Protein AF-A0A2T0HI46-F1 (afdb_monomer_lite)

Structure (mmCIF, N/CA/C/O backbone):
data_AF-A0A2T0HI46-F1
#
_entry.id   AF-A0A2T0HI46-F1
#
loop_
_atom_site.group_PDB
_atom_site.id
_atom_site.type_symbol
_atom_site.label_atom_id
_atom_site.label_alt_id
_atom_site.label_comp_id
_atom_site.label_asym_id
_atom_site.label_entity_id
_atom_site.label_seq_id
_atom_site.pdbx_PDB_ins_code
_atom_site.Cartn_x
_atom_site.Cartn_y
_atom_site.Cartn_z
_atom_site.occupancy
_atom_site.B_iso_or_equiv
_atom_site.auth_seq_id
_atom_site.auth_comp_id
_atom_site.auth_asym_id
_atom_site.auth_atom_id
_atom_site.pdbx_PDB_model_num
ATOM 1 N N . VAL A 1 1 ? -11.010 -0.337 9.261 1.00 92.00 1 VAL A N 1
ATOM 2 C CA . VAL A 1 1 ? -9.611 -0.063 9.658 1.00 92.00 1 VAL A CA 1
ATOM 3 C C . VAL A 1 1 ? -8.992 0.830 8.602 1.00 92.00 1 VAL A C 1
ATOM 5 O O . VAL A 1 1 ? -9.264 0.636 7.423 1.00 92.00 1 VAL A O 1
ATOM 8 N N . PHE A 1 2 ? -8.226 1.822 9.023 1.00 97.88 2 PHE A N 1
ATOM 9 C CA . PHE A 1 2 ? -7.453 2.701 8.161 1.00 97.88 2 PHE A CA 1
ATOM 10 C C . PHE A 1 2 ? -6.021 2.189 8.077 1.00 97.88 2 PHE A C 1
ATOM 12 O O . PHE A 1 2 ? -5.500 1.643 9.053 1.00 97.88 2 PHE A O 1
ATOM 19 N N . VAL A 1 3 ? -5.398 2.379 6.918 1.00 98.12 3 VAL A N 1
ATOM 20 C CA . VAL A 1 3 ? -4.012 1.999 6.652 1.00 98.12 3 VAL A CA 1
ATOM 21 C C . VAL A 1 3 ? -3.309 3.171 5.983 1.00 98.12 3 VAL A C 1
ATOM 23 O O . VAL A 1 3 ? -3.847 3.770 5.056 1.00 98.12 3 VAL A O 1
ATOM 26 N N . ALA A 1 4 ? -2.101 3.468 6.445 1.00 97.56 4 ALA A N 1
ATOM 27 C CA . ALA A 1 4 ? -1.177 4.397 5.811 1.00 97.56 4 ALA A CA 1
ATOM 28 C C . ALA A 1 4 ? 0.176 3.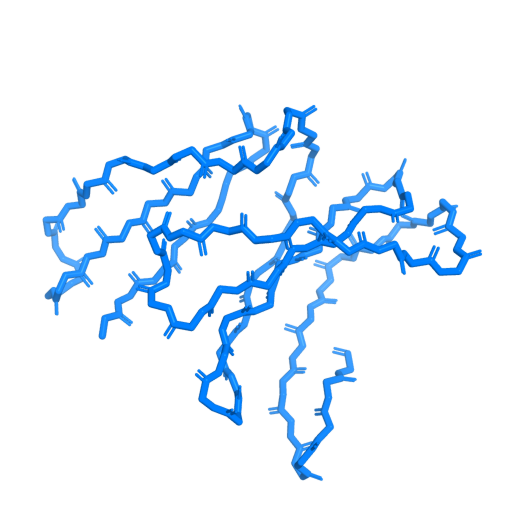706 5.606 1.00 97.56 4 ALA A C 1
ATOM 30 O O . ALA A 1 4 ? 0.531 2.801 6.361 1.00 97.56 4 ALA A O 1
ATOM 31 N N . VAL A 1 5 ? 0.932 4.141 4.603 1.00 96.88 5 VAL A N 1
ATOM 32 C CA . VAL A 1 5 ? 2.308 3.693 4.345 1.00 96.88 5 VAL A CA 1
ATOM 33 C C . VAL A 1 5 ? 3.231 4.904 4.261 1.00 96.88 5 VAL A C 1
ATOM 35 O O . VAL A 1 5 ? 2.778 6.007 3.954 1.00 96.88 5 VAL A O 1
ATOM 38 N N . SER A 1 6 ? 4.515 4.712 4.549 1.00 92.19 6 SER A N 1
ATOM 39 C CA . SER A 1 6 ? 5.536 5.756 4.481 1.00 92.19 6 SER A CA 1
ATOM 40 C C . SER A 1 6 ? 6.715 5.352 3.598 1.00 92.19 6 SER A C 1
ATOM 42 O O . SER A 1 6 ? 7.045 4.174 3.443 1.00 92.19 6 SER A O 1
ATOM 44 N N . PHE A 1 7 ? 7.443 6.361 3.121 1.00 88.00 7 PHE A N 1
ATOM 45 C CA . PHE A 1 7 ? 8.706 6.198 2.396 1.00 88.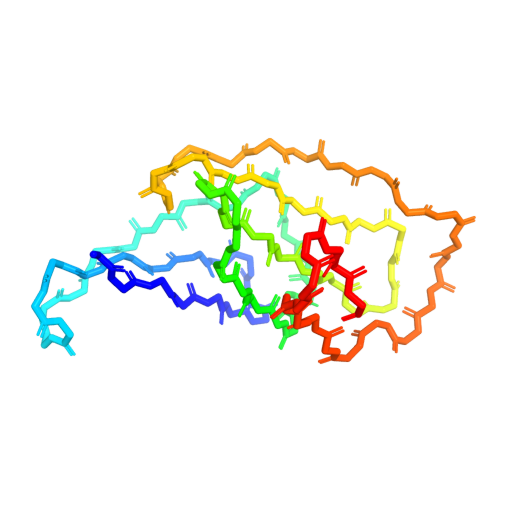00 7 PHE A CA 1
ATOM 46 C C . PHE A 1 7 ? 9.800 5.480 3.205 1.00 88.00 7 PHE A C 1
ATOM 48 O O . PHE A 1 7 ? 10.778 5.017 2.634 1.00 88.00 7 PHE A O 1
AT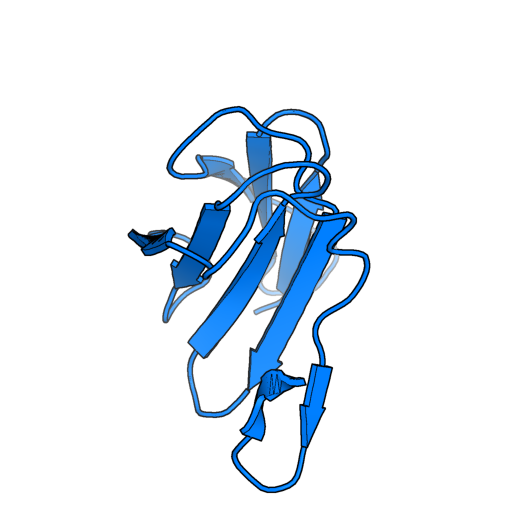OM 55 N N . SER A 1 8 ? 9.655 5.381 4.530 1.00 81.62 8 SER A N 1
ATOM 56 C CA . SER A 1 8 ? 10.658 4.800 5.428 1.00 81.62 8 SER A CA 1
ATOM 57 C C . SER A 1 8 ? 10.462 3.304 5.699 1.00 81.62 8 SER A C 1
ATOM 59 O O . SER A 1 8 ? 11.071 2.781 6.628 1.00 81.62 8 SER A O 1
ATOM 61 N N . GLY A 1 9 ? 9.604 2.607 4.941 1.00 82.31 9 GLY A N 1
ATOM 62 C CA . GLY A 1 9 ? 9.355 1.174 5.155 1.00 82.31 9 GLY A CA 1
ATOM 63 C C . GLY A 1 9 ? 8.361 0.859 6.278 1.00 82.31 9 GLY A C 1
ATOM 64 O O . GLY A 1 9 ? 8.305 -0.276 6.749 1.00 82.31 9 GLY A O 1
ATOM 65 N N . THR A 1 10 ? 7.570 1.836 6.723 1.00 90.88 10 THR A N 1
ATOM 66 C CA . THR A 1 10 ? 6.591 1.652 7.803 1.00 90.88 10 THR A CA 1
ATOM 67 C C . THR A 1 10 ? 5.171 1.704 7.246 1.00 90.88 10 THR A C 1
ATOM 69 O O . THR A 1 10 ? 4.843 2.562 6.427 1.00 90.88 10 THR A O 1
ATOM 72 N N . ALA A 1 11 ? 4.312 0.800 7.711 1.00 95.75 11 ALA A N 1
ATOM 73 C CA . ALA A 1 11 ? 2.866 0.941 7.596 1.00 95.75 11 ALA A CA 1
ATOM 74 C C . ALA A 1 11 ? 2.291 1.354 8.955 1.00 95.75 11 ALA A C 1
ATOM 76 O O . ALA A 1 11 ? 2.884 1.084 9.994 1.00 95.75 11 ALA A O 1
ATOM 77 N N . SER A 1 12 ? 1.120 1.972 8.975 1.00 97.44 12 SER A N 1
ATOM 78 C CA . SER A 1 12 ? 0.399 2.282 10.208 1.00 97.44 12 SER A CA 1
ATOM 79 C C . SER A 1 12 ? -1.061 1.896 10.048 1.00 97.44 12 SER A C 1
ATOM 81 O O . SER A 1 12 ? -1.665 2.177 9.016 1.00 97.44 12 SER A O 1
ATOM 83 N N . THR A 1 13 ? -1.633 1.270 11.074 1.00 98.06 13 THR A N 1
ATOM 84 C CA . THR A 1 13 ? -3.058 0.911 11.119 1.00 98.06 13 THR A CA 1
ATOM 85 C C . THR A 1 13 ? -3.778 1.718 12.180 1.00 98.06 13 THR A C 1
ATOM 87 O O . THR A 1 13 ? -3.225 1.913 13.266 1.00 98.06 13 THR A O 1
ATOM 90 N N . SER A 1 14 ? -5.025 2.094 11.917 1.00 98.25 14 SER A N 1
ATOM 91 C CA . SER A 1 14 ? -5.892 2.728 12.907 1.00 98.25 14 SER A CA 1
ATOM 92 C C . SER A 1 14 ? -7.318 2.170 12.841 1.00 98.25 14 SER A C 1
ATOM 94 O O . SER A 1 14 ? -7.867 2.025 11.746 1.00 98.25 14 SER A O 1
ATOM 96 N N . PRO A 1 15 ? -7.951 1.830 13.976 1.00 97.25 15 PRO A N 1
ATOM 97 C CA . PRO A 1 15 ? -9.355 1.432 13.983 1.00 97.25 15 PRO A CA 1
ATOM 98 C C . PRO A 1 15 ? -10.304 2.623 13.769 1.00 97.25 15 PRO A C 1
ATOM 100 O O . PRO A 1 15 ? -11.383 2.424 13.217 1.00 97.25 15 PRO A O 1
ATOM 103 N N . ASP A 1 16 ? -9.896 3.832 14.164 1.00 97.12 16 ASP A N 1
ATOM 104 C CA . ASP A 1 16 ? -10.746 5.027 14.288 1.00 97.12 16 ASP A CA 1
ATOM 105 C C . ASP A 1 16 ? -10.284 6.229 13.439 1.00 97.12 16 ASP A C 1
ATOM 107 O O . ASP A 1 16 ? -11.000 7.219 13.332 1.00 97.12 16 ASP A O 1
ATOM 111 N N . GLY A 1 17 ? -9.107 6.153 12.817 1.00 96.88 17 GLY A N 1
ATOM 112 C CA . GLY A 1 17 ? -8.486 7.238 12.051 1.00 96.88 17 GLY A CA 1
ATOM 113 C C . GLY A 1 17 ? -7.756 8.276 12.913 1.00 96.88 17 GLY A C 1
ATOM 114 O O . GLY A 1 17 ? -7.169 9.208 12.365 1.00 96.88 17 GLY A O 1
ATOM 115 N N . ILE A 1 18 ? -7.752 8.114 14.240 1.00 97.25 18 ILE A N 1
ATOM 116 C CA . ILE A 1 18 ? -7.193 9.065 15.212 1.00 97.25 18 ILE A CA 1
ATOM 117 C C . ILE A 1 18 ? -5.961 8.463 15.887 1.00 97.25 18 ILE A C 1
ATOM 119 O O . ILE A 1 18 ? -4.895 9.078 15.899 1.00 97.25 18 ILE A O 1
ATOM 123 N N . THR A 1 19 ? -6.084 7.245 16.417 1.00 97.25 19 THR A N 1
ATOM 124 C CA . THR A 1 19 ? -4.993 6.554 17.110 1.00 97.25 19 THR A CA 1
ATOM 125 C C . THR A 1 19 ? -4.333 5.559 16.168 1.00 97.25 19 THR A C 1
ATOM 127 O O . THR A 1 19 ? -4.990 4.660 15.640 1.00 97.25 19 THR A O 1
ATOM 130 N N . TRP A 1 20 ? -3.023 5.692 15.966 1.00 97.62 20 TRP A N 1
ATOM 131 C CA . TRP A 1 20 ? -2.275 4.903 14.987 1.00 97.62 20 TRP A CA 1
ATOM 132 C C . TRP A 1 20 ? -1.271 3.971 15.662 1.00 97.62 20 TRP A C 1
ATOM 134 O O . TRP A 1 20 ? -0.561 4.356 16.585 1.00 97.62 20 TRP A O 1
ATOM 144 N N . THR A 1 21 ? -1.197 2.733 15.176 1.00 97.62 21 THR A N 1
ATOM 145 C CA . THR A 1 21 ? -0.198 1.737 15.588 1.00 97.62 21 THR A CA 1
ATOM 146 C C . THR A 1 21 ? 0.737 1.446 14.423 1.00 97.62 21 THR A C 1
ATOM 148 O O . THR A 1 21 ? 0.266 1.086 13.342 1.00 97.62 21 THR A O 1
ATOM 151 N N . GLY A 1 22 ? 2.047 1.570 14.648 1.00 96.00 22 GLY A N 1
ATOM 152 C CA . GLY A 1 22 ? 3.070 1.246 13.653 1.00 96.00 22 GLY A CA 1
ATOM 153 C C . GLY A 1 22 ? 3.135 -0.253 13.349 1.00 96.00 22 GLY A C 1
ATOM 154 O O . GLY A 1 22 ? 3.010 -1.094 14.241 1.00 96.00 22 GLY A O 1
ATOM 155 N N . ARG A 1 23 ? 3.332 -0.578 12.074 1.00 96.31 23 ARG A N 1
ATOM 156 C CA . ARG A 1 23 ? 3.425 -1.919 11.491 1.00 96.31 23 ARG A CA 1
ATOM 157 C C . ARG A 1 23 ? 4.642 -1.989 10.574 1.00 96.31 23 ARG A C 1
ATOM 159 O O . ARG A 1 23 ? 5.012 -1.010 9.925 1.00 96.31 23 ARG A O 1
ATOM 166 N N . ALA A 1 24 ? 5.255 -3.162 10.505 1.00 94.25 24 ALA A N 1
ATOM 167 C CA . ALA A 1 24 ? 6.357 -3.402 9.586 1.00 94.25 24 ALA A CA 1
ATOM 168 C C . ALA A 1 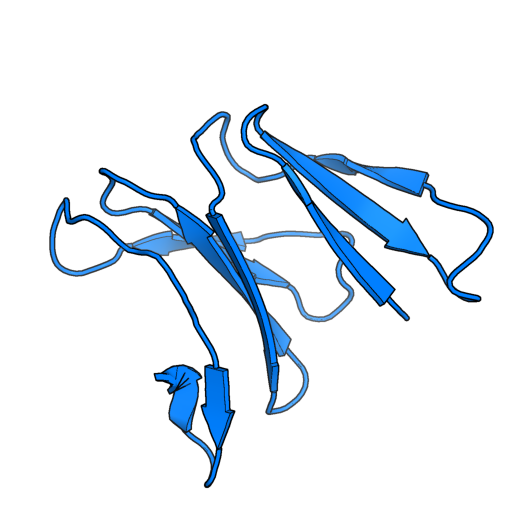24 ? 5.820 -3.750 8.192 1.00 94.25 24 ALA A C 1
ATOM 170 O O . ALA A 1 24 ? 4.880 -4.537 8.061 1.00 94.25 24 ALA A O 1
ATOM 171 N N . LEU A 1 25 ? 6.443 -3.187 7.158 1.00 96.50 25 LEU A N 1
ATOM 172 C CA . LEU A 1 25 ? 6.311 -3.692 5.795 1.00 96.50 25 LEU A CA 1
ATOM 173 C C . LEU A 1 25 ? 7.368 -4.779 5.541 1.00 96.50 25 LEU A C 1
ATOM 175 O O . LEU A 1 25 ? 8.334 -4.883 6.298 1.00 96.50 25 LEU A O 1
ATOM 179 N N . PRO A 1 26 ? 7.211 -5.601 4.488 1.00 95.44 26 PRO A N 1
ATOM 180 C CA . PRO A 1 26 ? 8.111 -6.729 4.244 1.00 95.44 26 PRO A CA 1
ATOM 181 C C . PRO A 1 26 ? 9.554 -6.300 3.959 1.00 95.44 26 PRO A C 1
ATOM 183 O O . PRO A 1 26 ? 10.480 -7.077 4.172 1.00 95.44 26 PRO A O 1
ATOM 186 N N . VAL A 1 27 ? 9.734 -5.074 3.456 1.00 94.00 27 VAL A N 1
ATOM 187 C CA . VAL A 1 27 ? 11.027 -4.498 3.083 1.00 94.00 27 VAL A CA 1
ATOM 188 C C . VAL A 1 27 ? 11.043 -2.982 3.277 1.00 94.00 27 VAL A C 1
ATOM 190 O O . VAL A 1 27 ? 10.017 -2.303 3.149 1.00 94.00 27 VAL A O 1
ATOM 193 N N . ASN A 1 28 ? 12.242 -2.450 3.514 1.00 92.50 28 ASN A N 1
ATOM 194 C CA . ASN A 1 28 ? 12.507 -1.015 3.559 1.00 92.50 28 ASN A CA 1
ATOM 195 C C . ASN A 1 28 ? 12.679 -0.488 2.129 1.00 92.50 28 ASN A C 1
ATOM 197 O O . ASN A 1 28 ? 13.717 -0.694 1.505 1.00 92.50 28 ASN A O 1
ATOM 201 N N . THR A 1 29 ? 11.644 0.160 1.603 1.00 93.56 29 THR A N 1
ATOM 202 C CA . THR A 1 29 ? 11.625 0.771 0.268 1.00 93.56 29 THR A CA 1
ATOM 203 C C . THR A 1 29 ? 10.704 1.993 0.273 1.00 93.56 29 THR A C 1
ATOM 205 O O . THR A 1 29 ? 9.989 2.237 1.249 1.00 93.56 29 THR A O 1
ATOM 208 N N . ASN A 1 30 ? 10.699 2.743 -0.827 1.00 95.19 30 ASN A N 1
ATOM 209 C CA . ASN A 1 30 ? 9.896 3.947 -1.009 1.00 95.19 30 ASN A CA 1
ATOM 210 C C . ASN A 1 30 ? 8.428 3.592 -1.297 1.00 95.19 30 ASN A C 1
ATOM 212 O O . ASN A 1 30 ? 7.973 3.663 -2.440 1.00 95.19 30 ASN A O 1
ATOM 216 N N . TRP A 1 31 ? 7.684 3.177 -0.271 1.00 97.19 31 TRP A N 1
ATOM 217 C CA . TRP A 1 31 ? 6.247 2.923 -0.390 1.00 97.19 31 TRP A CA 1
ATOM 218 C C . TRP A 1 31 ? 5.497 4.223 -0.661 1.00 97.19 31 TRP A C 1
ATOM 220 O O . TRP A 1 31 ? 5.600 5.184 0.099 1.00 97.19 31 TRP A O 1
ATOM 230 N N . GLN A 1 32 ? 4.752 4.238 -1.762 1.00 96.88 32 GLN A N 1
ATOM 231 C CA . GLN A 1 32 ? 4.255 5.469 -2.369 1.00 96.88 32 GLN A CA 1
ATOM 232 C C . GLN A 1 32 ? 2.737 5.606 -2.270 1.00 96.88 32 GLN A C 1
ATOM 234 O O . GLN A 1 32 ? 2.218 6.712 -2.144 1.00 96.88 32 GLN A O 1
ATOM 239 N N . SER A 1 33 ? 2.018 4.487 -2.343 1.00 97.81 33 SER A N 1
ATOM 240 C CA . SER A 1 33 ? 0.560 4.472 -2.312 1.00 97.81 33 SER A CA 1
ATOM 241 C C . SER A 1 33 ? 0.050 3.162 -1.729 1.00 97.81 33 SER A C 1
ATOM 243 O O . SER A 1 33 ? 0.710 2.125 -1.846 1.00 97.81 33 SER A O 1
ATOM 245 N N . VAL A 1 34 ? -1.122 3.229 -1.100 1.00 98.31 34 VAL A N 1
ATOM 246 C CA . VAL A 1 34 ? -1.874 2.084 -0.598 1.00 98.31 34 VAL A CA 1
ATOM 247 C C . VAL A 1 34 ? -3.354 2.270 -0.915 1.00 98.31 34 VAL A C 1
ATOM 249 O O . VAL A 1 34 ? -3.894 3.362 -0.756 1.00 98.31 34 VAL A O 1
ATOM 252 N N . THR A 1 35 ? -4.019 1.199 -1.338 1.00 98.62 35 THR A N 1
ATOM 253 C CA . THR A 1 35 ? -5.470 1.168 -1.547 1.00 98.62 35 THR A CA 1
ATOM 254 C C . THR A 1 35 ? -6.085 -0.068 -0.910 1.00 98.62 35 THR A C 1
ATOM 256 O O . THR A 1 35 ? -5.391 -1.054 -0.659 1.00 98.62 35 THR A O 1
ATOM 259 N N . TYR A 1 36 ? -7.388 -0.019 -0.646 1.00 98.44 36 TYR A N 1
ATOM 260 C CA . TYR A 1 36 ? -8.166 -1.168 -0.201 1.00 98.44 36 TYR A CA 1
ATOM 261 C C . TYR A 1 36 ? -9.222 -1.507 -1.246 1.00 98.44 36 TYR A C 1
ATOM 263 O O . TYR A 1 36 ? -9.977 -0.642 -1.687 1.00 98.44 36 TYR A O 1
ATOM 271 N N . GLY A 1 37 ? -9.293 -2.779 -1.616 1.00 98.25 37 GLY A N 1
ATOM 272 C CA . GLY A 1 37 ? -10.235 -3.277 -2.603 1.00 98.25 37 GLY A CA 1
ATOM 273 C C . GLY A 1 37 ? -10.353 -4.786 -2.518 1.00 98.25 37 GLY A C 1
ATOM 274 O O . GLY A 1 37 ? -9.418 -5.452 -2.093 1.00 98.25 37 GLY A O 1
ATOM 275 N N . ASN A 1 38 ? -11.503 -5.346 -2.888 1.00 97.31 38 ASN A N 1
ATOM 276 C CA . ASN A 1 38 ? -11.713 -6.799 -2.915 1.00 97.31 38 ASN A CA 1
ATOM 277 C C . ASN A 1 38 ? -11.252 -7.549 -1.637 1.00 97.31 38 ASN A C 1
ATOM 279 O O . ASN A 1 38 ? -10.675 -8.631 -1.717 1.00 97.31 38 ASN A O 1
ATOM 283 N N . GLY A 1 39 ? -11.436 -6.953 -0.454 1.00 97.62 39 GLY A N 1
ATOM 284 C CA . GLY A 1 39 ? -11.033 -7.572 0.813 1.00 97.62 39 GLY A CA 1
ATOM 285 C C . GLY A 1 39 ? -9.540 -7.484 1.162 1.00 97.62 39 GLY A C 1
ATOM 286 O O . GLY A 1 39 ? -9.139 -8.055 2.171 1.00 97.62 39 GLY A O 1
ATOM 287 N N . VAL A 1 40 ? -8.711 -6.791 0.371 1.00 98.44 40 VAL A N 1
ATOM 288 C CA . VAL A 1 40 ? -7.252 -6.740 0.547 1.00 98.44 40 VAL A CA 1
ATOM 289 C C . VAL A 1 40 ? -6.706 -5.313 0.410 1.00 98.44 40 VAL A C 1
ATOM 291 O O . VAL A 1 40 ? -7.142 -4.527 -0.431 1.00 98.44 40 VAL A O 1
ATOM 294 N N . PHE A 1 41 ? -5.726 -4.974 1.243 1.00 98.69 41 PHE A N 1
ATOM 295 C CA . PHE A 1 41 ? -4.881 -3.795 1.088 1.00 98.69 41 PHE A CA 1
ATOM 296 C C . PHE A 1 41 ? -3.762 -4.089 0.094 1.00 98.69 41 PHE A C 1
ATOM 298 O O . PHE A 1 41 ? -3.102 -5.123 0.198 1.00 98.69 41 PHE A O 1
ATOM 305 N N . VAL A 1 42 ? -3.509 -3.168 -0.830 1.00 98.69 42 VAL A N 1
ATOM 306 C CA . VAL A 1 42 ? -2.424 -3.250 -1.813 1.00 98.69 42 VAL A CA 1
ATOM 307 C C . VAL A 1 42 ? -1.575 -1.998 -1.695 1.00 98.69 42 VAL A C 1
ATOM 309 O O . VAL A 1 42 ? -2.108 -0.899 -1.797 1.00 98.69 42 VAL A O 1
ATOM 312 N N . ALA A 1 43 ? -0.270 -2.166 -1.496 1.00 98.25 43 ALA A N 1
ATOM 313 C CA . ALA A 1 43 ? 0.707 -1.087 -1.471 1.00 98.25 43 ALA A CA 1
ATOM 314 C C . ALA A 1 43 ? 1.732 -1.257 -2.597 1.00 98.25 43 ALA A C 1
ATOM 316 O O . ALA A 1 43 ? 2.144 -2.378 -2.904 1.00 98.25 43 ALA A O 1
ATOM 317 N N . VAL A 1 44 ? 2.165 -0.145 -3.190 1.00 98.06 44 VAL A N 1
ATOM 318 C CA . VAL A 1 44 ? 3.168 -0.117 -4.268 1.00 98.06 44 VAL A CA 1
ATOM 319 C C . VAL A 1 44 ? 4.364 0.741 -3.875 1.00 98.06 44 VAL A C 1
ATOM 321 O O . VAL A 1 44 ? 4.210 1.762 -3.195 1.00 98.06 44 VAL A O 1
ATOM 324 N N . ALA A 1 45 ? 5.557 0.325 -4.297 1.00 97.31 45 ALA A N 1
ATOM 325 C CA . ALA A 1 45 ? 6.799 1.031 -4.016 1.00 97.31 45 ALA A CA 1
ATOM 326 C C . ALA A 1 45 ? 7.405 1.651 -5.281 1.00 97.31 45 ALA A C 1
ATOM 328 O O . ALA A 1 45 ? 7.575 0.988 -6.307 1.00 97.31 45 ALA A O 1
ATOM 329 N N . ASN A 1 46 ? 7.768 2.928 -5.190 1.00 96.50 46 ASN A N 1
ATOM 330 C CA . ASN A 1 46 ? 8.344 3.690 -6.288 1.00 96.50 46 ASN A CA 1
ATOM 331 C C . ASN A 1 46 ? 9.779 3.235 -6.607 1.00 96.50 46 ASN A C 1
ATOM 333 O O . ASN A 1 46 ? 10.563 2.960 -5.700 1.00 96.50 46 ASN A O 1
ATOM 337 N N . GLY A 1 47 ? 10.128 3.171 -7.897 1.00 96.31 47 GLY A N 1
ATOM 338 C CA . GLY A 1 47 ? 11.487 2.856 -8.350 1.00 96.31 47 GLY A CA 1
ATOM 339 C C . GLY A 1 47 ? 11.921 1.420 -8.051 1.00 96.31 47 GLY A C 1
ATOM 340 O O . GLY A 1 47 ? 13.112 1.155 -7.901 1.00 96.31 47 GLY A O 1
ATOM 341 N N . SER A 1 48 ? 10.963 0.499 -7.915 1.00 95.62 48 SER A N 1
ATOM 342 C CA . SER A 1 48 ? 11.227 -0.897 -7.567 1.00 95.62 48 SER A CA 1
ATOM 343 C C . SER A 1 48 ? 10.270 -1.857 -8.274 1.00 95.62 48 SER A C 1
ATOM 345 O O . SER A 1 48 ? 9.250 -1.450 -8.830 1.00 95.62 48 SER A O 1
ATOM 347 N N . THR A 1 49 ? 10.587 -3.150 -8.229 1.00 97.62 49 THR A N 1
ATOM 348 C CA . THR A 1 49 ? 9.693 -4.244 -8.640 1.00 97.62 49 THR A CA 1
ATOM 349 C C . THR A 1 49 ? 8.796 -4.710 -7.489 1.00 97.62 49 THR A C 1
ATOM 351 O O . THR A 1 49 ? 8.298 -5.831 -7.521 1.00 97.62 49 THR A O 1
ATOM 354 N N . ILE A 1 50 ? 8.616 -3.911 -6.435 1.00 97.50 50 ILE A N 1
ATOM 355 C CA . ILE A 1 50 ? 8.028 -4.382 -5.181 1.00 97.50 50 ILE A CA 1
ATOM 356 C C . ILE A 1 50 ? 6.621 -3.813 -4.987 1.00 97.50 50 ILE A C 1
ATOM 358 O O . ILE A 1 50 ? 6.385 -2.608 -5.060 1.00 97.50 50 ILE A O 1
ATOM 362 N N . ALA A 1 51 ? 5.695 -4.714 -4.674 1.00 98.19 51 ALA A N 1
ATOM 363 C CA . ALA A 1 51 ? 4.394 -4.405 -4.097 1.00 98.19 51 ALA A CA 1
ATOM 364 C C . ALA A 1 51 ? 4.206 -5.216 -2.807 1.00 98.19 51 ALA A C 1
ATOM 366 O O . ALA A 1 51 ? 4.981 -6.127 -2.508 1.00 98.19 51 ALA A O 1
ATOM 367 N N . ALA A 1 52 ? 3.173 -4.912 -2.031 1.00 98.25 52 ALA A N 1
ATOM 368 C CA . ALA A 1 52 ? 2.771 -5.744 -0.906 1.00 98.25 52 ALA A CA 1
ATOM 369 C C . ALA A 1 52 ? 1.251 -5.820 -0.791 1.00 98.25 52 ALA A C 1
ATOM 371 O O . ALA A 1 52 ? 0.539 -4.879 -1.133 1.00 98.25 52 ALA A O 1
ATOM 372 N N . THR A 1 53 ? 0.763 -6.955 -0.295 1.00 98.69 53 THR A N 1
ATOM 373 C CA . THR A 1 53 ? -0.663 -7.186 -0.040 1.00 98.69 53 THR A CA 1
ATOM 374 C C . THR A 1 53 ? -0.899 -7.583 1.405 1.00 98.69 53 THR A C 1
ATOM 376 O O . THR A 1 53 ? -0.098 -8.346 1.951 1.00 98.69 53 THR A O 1
ATOM 379 N N . SER A 1 54 ? -2.007 -7.150 1.996 1.00 98.50 54 SER A N 1
ATOM 380 C CA . SER A 1 54 ? -2.398 -7.533 3.353 1.00 98.50 54 SER A CA 1
ATOM 381 C C . SER A 1 54 ? -3.919 -7.653 3.485 1.00 98.50 54 SER A C 1
ATOM 383 O O . SER A 1 54 ? -4.621 -6.757 3.026 1.00 98.50 54 SER A O 1
ATOM 385 N N . PRO A 1 55 ? -4.463 -8.714 4.103 1.00 98.12 55 PRO A N 1
ATOM 386 C CA . PRO A 1 55 ? -5.902 -8.813 4.358 1.00 98.12 55 PRO A CA 1
ATOM 387 C C . PRO A 1 55 ? -6.372 -7.926 5.527 1.00 98.12 55 PRO A C 1
ATOM 389 O O . PRO A 1 55 ? -7.551 -7.596 5.608 1.00 98.12 55 PRO A O 1
ATOM 392 N N . ASP A 1 56 ? -5.469 -7.532 6.430 1.00 97.38 56 ASP A N 1
ATOM 393 C CA . ASP A 1 56 ? -5.798 -6.877 7.706 1.00 97.38 56 ASP A CA 1
ATOM 394 C C . ASP A 1 56 ? -5.053 -5.549 7.949 1.00 97.38 56 ASP A C 1
ATOM 396 O O . ASP A 1 56 ? -5.349 -4.833 8.907 1.00 97.38 56 ASP A O 1
ATOM 400 N N . GLY A 1 57 ? -4.098 -5.197 7.084 1.00 97.12 57 GLY A N 1
ATOM 401 C CA . GLY A 1 57 ? -3.225 -4.028 7.219 1.00 97.12 57 GLY A CA 1
ATOM 402 C C . GLY A 1 57 ? -2.080 -4.217 8.222 1.00 97.12 57 GLY A C 1
ATOM 403 O O . GLY A 1 57 ? -1.262 -3.309 8.392 1.00 97.12 57 GLY A O 1
ATOM 404 N N . ILE A 1 58 ? -1.997 -5.377 8.878 1.00 96.88 58 ILE A N 1
ATOM 405 C CA . ILE A 1 58 ? -1.029 -5.702 9.931 1.00 96.88 58 ILE A CA 1
ATOM 406 C C . ILE A 1 58 ? 0.066 -6.600 9.366 1.00 96.88 58 ILE A C 1
ATOM 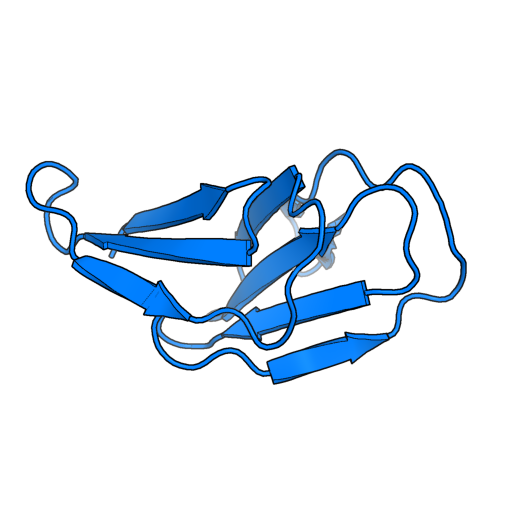408 O O . ILE A 1 58 ? 1.246 -6.269 9.475 1.00 96.88 58 ILE A O 1
ATOM 412 N N . THR A 1 59 ? -0.313 -7.724 8.755 1.00 96.81 59 THR A N 1
ATOM 413 C CA . THR A 1 59 ? 0.633 -8.672 8.164 1.00 96.81 59 THR A CA 1
ATOM 414 C C . THR A 1 59 ? 0.682 -8.479 6.659 1.00 96.81 59 THR A C 1
ATOM 416 O O . THR A 1 59 ? -0.309 -8.672 5.953 1.00 96.81 59 THR A O 1
ATOM 419 N N . TRP A 1 60 ? 1.857 -8.106 6.158 1.00 98.12 60 TRP A N 1
ATOM 420 C CA . TRP A 1 60 ? 2.078 -7.808 4.749 1.00 98.12 60 TRP A CA 1
ATOM 421 C C . TRP A 1 60 ? 2.867 -8.917 4.064 1.00 98.12 60 TRP A C 1
ATOM 423 O O . TRP A 1 60 ? 3.858 -9.417 4.587 1.00 98.12 60 TRP A O 1
ATOM 433 N N . THR A 1 61 ? 2.436 -9.280 2.861 1.00 98.44 61 THR A N 1
ATOM 434 C CA . THR A 1 61 ? 3.128 -10.233 1.988 1.00 98.44 61 THR A CA 1
ATOM 435 C C . THR A 1 61 ? 3.739 -9.482 0.817 1.00 98.44 61 THR A C 1
ATOM 437 O O . THR A 1 61 ? 3.012 -8.795 0.097 1.00 98.44 61 THR A O 1
ATOM 440 N N . GLN A 1 62 ? 5.049 -9.625 0.604 1.00 98.06 62 GLN A N 1
ATOM 441 C CA . GLN A 1 62 ? 5.721 -9.055 -0.563 1.00 98.06 62 GLN A CA 1
ATOM 442 C C . GLN A 1 62 ? 5.193 -9.685 -1.859 1.00 98.06 62 GLN A C 1
ATOM 444 O O . GLN A 1 62 ? 4.984 -10.895 -1.945 1.00 98.06 62 GLN A O 1
ATOM 449 N N . ARG A 1 63 ? 5.024 -8.855 -2.885 1.00 98.38 63 ARG A N 1
ATOM 450 C CA . ARG A 1 63 ? 4.684 -9.223 -4.259 1.00 98.38 63 ARG A CA 1
ATOM 451 C C . ARG A 1 63 ? 5.700 -8.613 -5.220 1.00 98.38 63 ARG A C 1
ATOM 453 O O . ARG A 1 63 ? 6.356 -7.624 -4.895 1.00 98.38 63 ARG A O 1
ATOM 460 N N . THR A 1 64 ? 5.795 -9.196 -6.408 1.00 98.25 64 THR A N 1
ATOM 461 C CA . THR A 1 64 ? 6.711 -8.750 -7.460 1.00 98.25 64 THR A CA 1
ATOM 462 C C . THR A 1 64 ? 5.921 -8.165 -8.624 1.00 98.25 64 THR A C 1
ATOM 464 O O . THR A 1 64 ? 5.005 -8.803 -9.139 1.00 98.25 64 THR A O 1
ATOM 467 N N . LEU A 1 65 ? 6.277 -6.950 -9.023 1.00 98.00 65 LEU A N 1
ATOM 468 C CA . LEU A 1 65 ? 5.774 -6.251 -10.199 1.00 98.00 65 LEU A CA 1
ATOM 469 C C . LEU A 1 65 ? 6.668 -6.537 -11.420 1.00 98.00 65 LEU A C 1
ATOM 471 O O . LEU A 1 65 ? 7.838 -6.888 -11.250 1.00 98.00 65 LEU A O 1
ATOM 475 N N . PRO A 1 66 ? 6.160 -6.357 -12.655 1.00 97.81 66 PRO A N 1
ATOM 476 C CA . PRO A 1 66 ? 6.866 -6.759 -13.877 1.00 97.81 66 PRO A CA 1
ATOM 477 C C . PRO A 1 66 ? 8.146 -5.968 -14.167 1.00 97.81 66 PRO A C 1
ATOM 479 O O . PRO A 1 66 ? 8.983 -6.421 -14.943 1.00 97.81 66 PRO A O 1
ATOM 482 N N . ALA A 1 67 ? 8.286 -4.772 -13.592 1.00 97.31 67 ALA A N 1
ATOM 483 C CA . ALA A 1 67 ? 9.404 -3.879 -13.857 1.00 97.31 67 ALA A CA 1
ATOM 484 C C . ALA A 1 67 ? 9.689 -2.958 -12.669 1.00 97.31 67 ALA A C 1
ATOM 486 O O . ALA A 1 67 ? 8.799 -2.639 -11.876 1.00 97.31 67 ALA A O 1
ATOM 487 N N . SER A 1 68 ? 10.943 -2.508 -12.589 1.00 97.75 68 SER A N 1
ATOM 488 C CA . SER A 1 68 ? 11.306 -1.366 -11.757 1.00 97.75 68 SER A CA 1
ATOM 489 C C . SER A 1 68 ? 10.845 -0.099 -12.464 1.00 97.75 68 SER A C 1
ATOM 491 O O . SER A 1 68 ? 11.392 0.268 -13.503 1.00 97.75 68 SER A O 1
ATOM 493 N N . ALA A 1 69 ? 9.793 0.526 -11.944 1.00 96.50 69 ALA A N 1
ATOM 494 C CA . ALA A 1 69 ? 9.166 1.687 -12.560 1.00 96.50 69 ALA A CA 1
ATOM 495 C C . ALA A 1 69 ? 8.732 2.703 -11.501 1.00 96.50 69 ALA A C 1
ATOM 497 O O . ALA A 1 69 ? 8.727 2.428 -10.298 1.00 96.50 69 ALA A O 1
ATOM 498 N N . SER A 1 70 ? 8.346 3.896 -11.953 1.00 96.38 70 SER A N 1
ATOM 499 C CA . SER A 1 70 ? 7.793 4.931 -11.081 1.00 96.38 70 SER A CA 1
ATOM 500 C C . SER A 1 70 ? 6.331 4.629 -10.725 1.00 96.38 70 SER A C 1
ATOM 502 O O . SER A 1 70 ? 5.420 5.340 -11.147 1.00 96.38 70 SER A O 1
ATOM 504 N N . TRP A 1 71 ? 6.100 3.580 -9.937 1.00 97.12 71 TRP A N 1
ATOM 505 C CA . TRP A 1 71 ? 4.790 3.279 -9.359 1.00 97.12 71 TRP A CA 1
ATOM 506 C C . TRP A 1 71 ? 4.403 4.395 -8.380 1.00 97.12 71 TRP A C 1
ATOM 508 O O . TRP A 1 71 ? 5.085 4.602 -7.376 1.00 97.12 71 TRP A O 1
ATOM 518 N N . GLN A 1 72 ? 3.370 5.170 -8.717 1.00 96.69 72 GLN A N 1
ATOM 519 C CA . GLN A 1 72 ? 2.974 6.375 -7.971 1.00 96.69 72 GLN A CA 1
ATOM 520 C C . GLN A 1 72 ? 1.642 6.245 -7.246 1.00 96.69 72 GLN A C 1
ATOM 522 O O . GLN A 1 72 ? 1.442 6.853 -6.199 1.00 96.69 72 GLN A O 1
ATOM 527 N N . SER A 1 73 ? 0.730 5.466 -7.807 1.00 97.56 73 SER A N 1
ATOM 528 C CA . SER A 1 73 ? -0.609 5.298 -7.279 1.00 97.56 73 SER A CA 1
ATOM 529 C C . SER A 1 73 ? -1.072 3.877 -7.530 1.00 97.56 73 SER A C 1
ATOM 531 O O . SER A 1 73 ? -0.603 3.226 -8.462 1.00 97.56 73 SER A O 1
ATOM 533 N N . VAL A 1 74 ? -1.984 3.427 -6.683 1.00 98.06 74 VAL A N 1
ATOM 534 C CA . VAL A 1 74 ? -2.807 2.252 -6.916 1.00 98.06 74 VAL A CA 1
ATOM 535 C C . VAL A 1 74 ? -4.225 2.603 -6.483 1.00 98.06 74 VAL A C 1
ATOM 537 O O . VAL A 1 74 ? -4.438 3.211 -5.433 1.00 98.06 74 VAL A O 1
ATOM 540 N N . THR A 1 75 ? -5.205 2.249 -7.297 1.00 98.44 75 THR A N 1
ATOM 541 C CA . THR A 1 75 ? -6.628 2.392 -6.995 1.00 98.44 75 THR A CA 1
ATOM 542 C C . THR A 1 75 ? -7.348 1.075 -7.246 1.00 98.44 75 THR A C 1
ATOM 544 O O . THR A 1 75 ? -6.800 0.159 -7.853 1.00 98.44 75 THR A O 1
ATOM 547 N N . PHE A 1 76 ? -8.575 0.956 -6.755 1.00 98.50 76 PHE A N 1
ATOM 548 C CA . PHE A 1 76 ? -9.413 -0.210 -6.991 1.00 98.50 76 PHE A CA 1
ATOM 549 C C . PHE A 1 76 ? -10.774 0.223 -7.521 1.00 98.50 76 PHE A C 1
ATOM 551 O O . PHE A 1 76 ? -11.443 1.077 -6.938 1.00 98.50 76 PHE A O 1
ATOM 558 N N . GLY A 1 77 ? -11.200 -0.400 -8.615 1.00 98.00 77 GLY A N 1
ATOM 559 C CA . GLY A 1 77 ? -12.496 -0.154 -9.228 1.00 98.00 77 GLY A CA 1
ATOM 560 C C . GLY A 1 77 ? -12.891 -1.305 -10.140 1.00 98.00 77 GLY A C 1
ATOM 561 O O . GLY A 1 77 ? -12.043 -1.942 -10.757 1.00 98.00 77 GLY A O 1
ATOM 562 N N . ASN A 1 78 ? -14.191 -1.596 -10.213 1.00 97.38 78 ASN A N 1
ATOM 563 C CA . ASN A 1 78 ? -14.735 -2.647 -11.080 1.00 97.38 78 ASN A CA 1
ATOM 564 C C . ASN A 1 78 ? -14.036 -4.022 -10.930 1.00 97.38 78 ASN A C 1
ATOM 566 O O . ASN A 1 78 ? -13.803 -4.722 -11.911 1.00 97.38 78 ASN A O 1
ATOM 570 N N . GLY A 1 79 ? -13.653 -4.400 -9.705 1.00 96.81 79 GLY A N 1
ATOM 571 C CA . GLY A 1 79 ? -13.001 -5.688 -9.434 1.00 96.81 79 GLY A CA 1
ATOM 572 C C . GLY A 1 79 ? -11.508 -5.753 -9.774 1.00 96.81 79 GLY A C 1
ATOM 573 O O . GLY A 1 79 ? -10.910 -6.815 -9.618 1.00 96.81 79 GLY A O 1
ATOM 574 N N . VAL A 1 80 ? -10.894 -4.647 -10.206 1.00 97.62 80 VAL A N 1
ATOM 575 C CA . VAL A 1 80 ? -9.502 -4.604 -10.674 1.00 97.62 80 VAL A CA 1
ATOM 576 C C . VAL A 1 80 ? -8.719 -3.511 -9.944 1.00 97.62 80 VAL A C 1
ATOM 578 O O . VAL A 1 80 ? -9.253 -2.444 -9.637 1.00 97.62 80 VAL A O 1
ATOM 581 N N . PHE A 1 81 ? -7.445 -3.788 -9.661 1.00 97.56 81 PHE A N 1
ATOM 582 C CA . PHE A 1 81 ? -6.4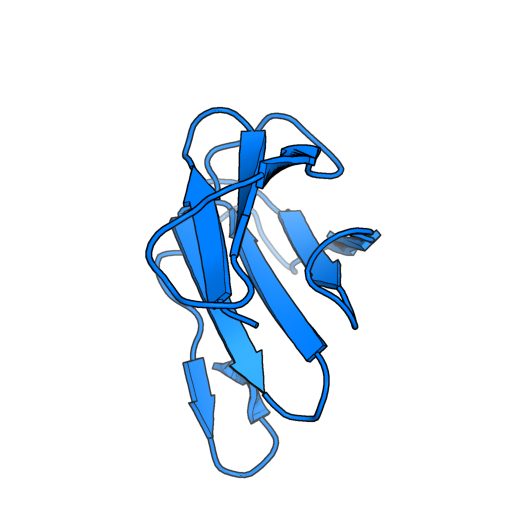85 -2.791 -9.188 1.00 97.56 81 PHE A CA 1
ATOM 583 C C . PHE A 1 81 ? -5.784 -2.142 -10.383 1.00 97.56 81 PHE A C 1
ATOM 585 O O . PHE A 1 81 ? -5.342 -2.861 -11.282 1.00 97.56 81 PHE A O 1
ATOM 592 N N . VAL A 1 82 ? -5.686 -0.811 -10.385 1.00 94.69 82 VAL A N 1
ATOM 593 C CA . VAL A 1 82 ? -5.075 -0.003 -11.457 1.00 94.69 82 VAL A CA 1
ATOM 594 C C . VAL A 1 82 ? -4.039 0.941 -10.876 1.00 94.69 82 VAL A C 1
ATOM 596 O O . VAL A 1 82 ? -4.343 1.554 -9.828 1.00 94.69 82 VAL A O 1
#

Radius of gyration: 11.91 Å; chains: 1; bounding box: 27×19×31 Å

Secondary structure (DSSP, 8-state):
-EEEE-TTSEEEEESSSSS-EEEE-SS-S-EEEEEEETTEEEEEETTEEEEEEESSSSS-EEEEEEEEE------EETTEE-

Sequence (82 aa):
VFVAVSFSGTASTSPDGITWTGRALPVNTNWQSVTYGNGVFVAVANGSTIAATSPDGITWTQRTLPASASWQSVTFGNGVFV

Foldseek 3Di:
DDWDDALQQWIWDDPPVPDIDIAGEPDGAGWAEWEDDPQKIKIDGAQAQWIWIDNHNHDIDIDGHPDRHGPHYWYDDPNDID

Organism: Pseudomonas fluorescens (NCBI:txid294)

pLDDT: mean 96.57, std 2.97, range [81.62, 98.69]